Protein AF-R9J1G1-F1 (afdb_monomer)

Sequence (47 aa):
MGLKLTAVIDTEHFRIIFREQIYNITFIDNVKYQNKTLKLRAALEKR

Foldseek 3Di:
DDPPPPPPDDQPPDWDQDPNFIWGWPFWDPPDPPPPDTDTDTHTDDD

Secondary structure (DSSP, 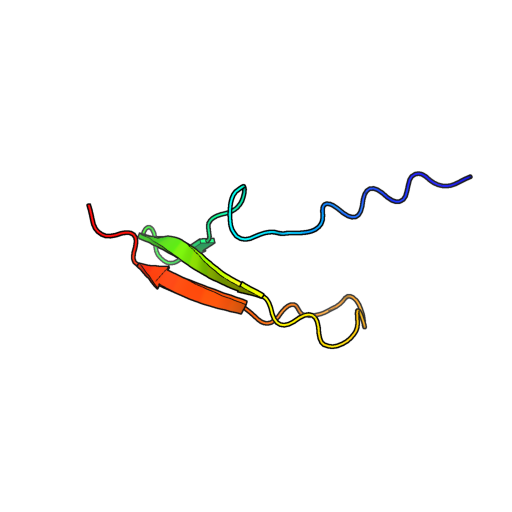8-state):
----------TTT-EEEETTEEEEEEEEE-----SS--EEEEEE---

Mean predicted aligned error: 8.24 Å

Nearest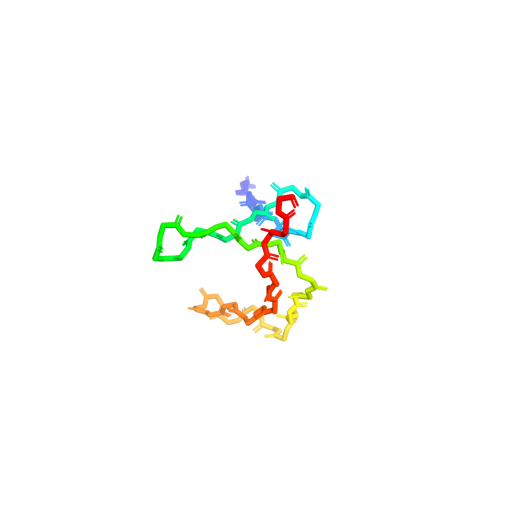 PDB structures (foldseek):
  6rk3-assembly1_A  TM=3.704E-01  e=5.979E+00  Staphylococcus aureus

Structure (mmCIF, N/CA/C/O backbone):
data_AF-R9J1G1-F1
#
_entry.id   AF-R9J1G1-F1
#
loop_
_atom_site.group_PDB
_atom_site.id
_atom_site.type_symbol
_atom_site.label_atom_id
_atom_site.label_alt_id
_atom_site.label_comp_id
_atom_site.label_asym_id
_atom_site.label_entity_id
_atom_site.label_seq_id
_atom_site.pdbx_PDB_ins_code
_atom_site.Cartn_x
_atom_site.Cartn_y
_atom_site.Cartn_z
_atom_site.occupancy
_atom_site.B_iso_or_equiv
_atom_site.auth_seq_id
_atom_site.auth_comp_id
_atom_site.auth_asym_id
_atom_site.auth_atom_id
_atom_site.pdbx_PDB_model_num
ATOM 1 N N . MET A 1 1 ? -0.039 -0.750 -35.047 1.00 39.59 1 MET A N 1
ATOM 2 C CA . MET A 1 1 ? 0.138 0.256 -33.978 1.00 39.59 1 MET A CA 1
ATOM 3 C C . MET A 1 1 ? -0.860 -0.085 -32.878 1.00 39.5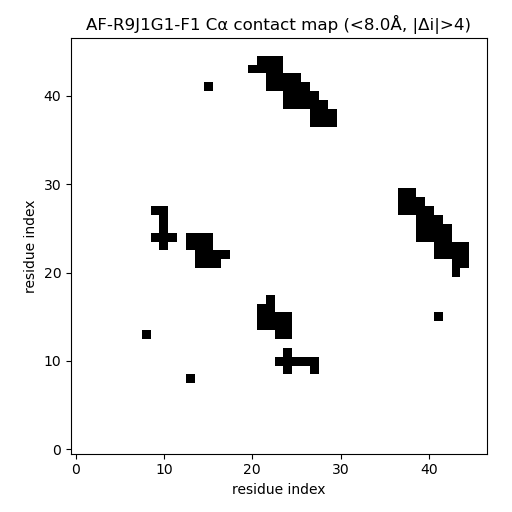9 1 MET A C 1
ATOM 5 O O . MET A 1 1 ? -2.021 0.279 -32.978 1.00 39.59 1 MET A O 1
ATOM 9 N N . GLY A 1 2 ? -0.468 -0.954 -31.941 1.00 40.28 2 GLY A N 1
ATOM 10 C CA . GLY A 1 2 ? -1.378 -1.462 -30.911 1.00 40.28 2 GLY A CA 1
ATOM 11 C C . GLY A 1 2 ? -1.649 -0.384 -29.868 1.00 40.28 2 GLY A C 1
ATOM 12 O O . GLY A 1 2 ? -0.704 0.172 -29.313 1.00 40.28 2 GLY A O 1
ATOM 13 N N . LEU A 1 3 ? -2.923 -0.080 -29.628 1.00 44.66 3 LEU A N 1
ATOM 1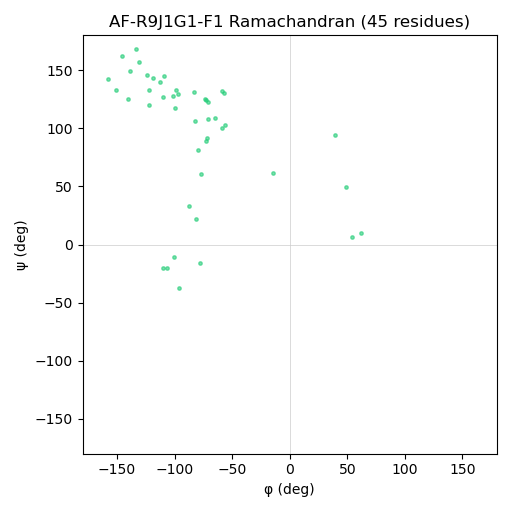4 C CA . LEU A 1 3 ? -3.370 0.811 -28.560 1.00 44.66 3 LEU A CA 1
ATOM 15 C C . LEU A 1 3 ? -2.896 0.254 -27.215 1.00 44.66 3 LEU A C 1
ATOM 17 O O . LEU A 1 3 ? -3.487 -0.672 -26.662 1.00 44.66 3 LEU A O 1
ATOM 21 N N . LYS A 1 4 ? -1.806 0.810 -26.685 1.00 48.59 4 LYS A N 1
ATOM 22 C CA . LYS A 1 4 ? -1.372 0.542 -25.318 1.00 48.59 4 LYS A CA 1
ATOM 23 C C . LYS A 1 4 ? -2.216 1.402 -24.383 1.00 48.59 4 LYS A C 1
ATOM 25 O O . LYS A 1 4 ? -1.795 2.468 -23.951 1.00 48.59 4 LYS A O 1
ATOM 30 N N . LEU A 1 5 ? -3.422 0.929 -24.085 1.00 43.69 5 LEU A N 1
ATOM 31 C CA . LEU A 1 5 ? -4.264 1.467 -23.017 1.00 43.69 5 LEU A CA 1
ATOM 32 C C . LEU A 1 5 ? -3.729 0.967 -21.667 1.00 43.69 5 LEU A C 1
ATOM 34 O O . LEU A 1 5 ? -4.403 0.238 -20.946 1.00 43.69 5 LEU A O 1
ATOM 38 N N . THR A 1 6 ? -2.482 1.297 -21.322 1.00 50.44 6 THR A N 1
ATOM 39 C CA . THR A 1 6 ? -2.074 1.220 -19.915 1.00 50.44 6 THR A CA 1
ATOM 40 C C . THR A 1 6 ? -2.781 2.368 -19.220 1.00 50.44 6 THR A C 1
ATOM 42 O O . THR A 1 6 ? -2.270 3.483 -19.215 1.00 50.44 6 THR A O 1
ATOM 45 N N . ALA A 1 7 ? -3.978 2.108 -18.691 1.00 56.78 7 ALA A N 1
ATOM 46 C CA . ALA A 1 7 ? -4.541 2.947 -17.648 1.00 56.78 7 ALA A CA 1
ATOM 47 C C . ALA A 1 7 ? -3.508 2.954 -16.515 1.00 56.78 7 ALA A C 1
ATOM 49 O O . ALA A 1 7 ? -3.293 1.944 -15.842 1.00 56.78 7 ALA A O 1
ATOM 50 N N . VAL A 1 8 ? -2.757 4.048 -16.419 1.00 70.56 8 VAL A N 1
ATOM 51 C CA . VAL A 1 8 ? -1.791 4.254 -15.349 1.00 70.56 8 VAL A CA 1
ATOM 52 C C . VAL A 1 8 ? -2.639 4.487 -14.111 1.00 70.56 8 VAL A C 1
ATOM 54 O O . VAL A 1 8 ? -3.322 5.498 -14.031 1.00 70.56 8 VAL A O 1
ATOM 57 N N . ILE A 1 9 ? -2.672 3.516 -13.199 1.00 77.81 9 ILE A N 1
ATOM 58 C CA . ILE A 1 9 ? -3.309 3.724 -11.899 1.00 77.81 9 ILE A CA 1
ATOM 59 C C . ILE A 1 9 ? -2.587 4.892 -11.229 1.00 77.81 9 ILE A C 1
ATOM 61 O O . ILE A 1 9 ? -1.355 4.915 -11.180 1.00 77.81 9 ILE A O 1
ATOM 65 N N . ASP A 1 10 ? -3.361 5.836 -10.715 1.00 79.62 10 ASP A N 1
ATOM 66 C CA . ASP A 1 10 ? -2.885 7.008 -9.996 1.00 79.62 10 ASP A CA 1
ATOM 67 C C . ASP A 1 10 ? -3.689 7.217 -8.704 1.00 79.62 10 ASP A C 1
ATOM 69 O O . ASP A 1 10 ? -4.699 6.556 -8.457 1.00 79.62 10 ASP A O 1
ATOM 73 N N . THR A 1 11 ? -3.200 8.103 -7.845 1.00 83.50 11 THR A N 1
ATOM 74 C CA . THR A 1 11 ? -3.768 8.346 -6.514 1.00 83.50 11 THR A CA 1
ATOM 75 C C . THR A 1 11 ? -5.030 9.207 -6.515 1.00 83.50 11 THR A C 1
ATOM 77 O O . THR A 1 11 ? -5.721 9.251 -5.501 1.00 83.50 11 THR A O 1
ATOM 80 N N . GLU A 1 12 ? -5.325 9.910 -7.6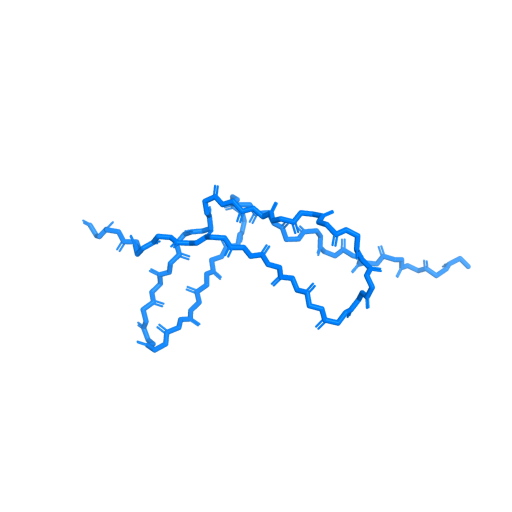08 1.00 84.50 12 GLU A N 1
ATOM 81 C CA . GLU A 1 12 ? -6.411 10.893 -7.694 1.00 84.50 12 GLU A CA 1
ATOM 82 C C . GLU A 1 12 ? -7.683 10.280 -8.289 1.00 84.50 12 GLU A C 1
ATOM 84 O O . GLU A 1 12 ? -8.788 10.568 -7.827 1.00 84.50 12 GLU A O 1
ATOM 89 N N . HIS A 1 13 ? -7.537 9.390 -9.272 1.00 86.38 13 HIS A N 1
ATOM 90 C CA . HIS A 1 13 ? -8.666 8.828 -10.016 1.00 86.38 13 HIS A CA 1
ATOM 91 C C . HIS A 1 13 ? -9.069 7.419 -9.561 1.00 86.38 13 HIS A C 1
ATOM 93 O O . HIS A 1 13 ? -10.130 6.932 -9.957 1.00 86.38 13 HIS A O 1
ATOM 99 N N . PHE A 1 14 ? -8.261 6.755 -8.725 1.00 88.69 14 PHE A N 1
ATOM 100 C CA . PHE A 1 14 ? -8.506 5.376 -8.296 1.00 88.69 14 PHE A CA 1
ATOM 101 C C . PHE A 1 14 ? -8.575 5.218 -6.775 1.00 88.69 14 PHE A C 1
ATOM 103 O O . PHE A 1 14 ? -7.845 5.847 -6.009 1.00 88.69 14 PHE A O 1
ATOM 110 N N . ARG A 1 15 ? -9.438 4.294 -6.338 1.00 90.94 15 ARG A N 1
ATOM 111 C CA . ARG A 1 15 ? -9.575 3.849 -4.944 1.00 90.94 15 ARG A CA 1
ATOM 112 C C . ARG A 1 15 ? -9.565 2.330 -4.873 1.00 90.94 15 ARG A C 1
ATOM 114 O O . ARG A 1 15 ? -9.894 1.649 -5.844 1.00 90.94 15 ARG A O 1
ATOM 121 N N . ILE A 1 16 ? -9.212 1.800 -3.708 1.00 91.25 16 ILE A N 1
ATOM 122 C CA . ILE A 1 16 ? -9.227 0.362 -3.446 1.00 91.25 16 ILE A CA 1
ATOM 123 C C . ILE A 1 16 ? -10.473 0.017 -2.641 1.00 91.25 16 ILE A C 1
ATOM 125 O O . ILE A 1 16 ? -10.711 0.596 -1.583 1.00 91.25 16 ILE A O 1
ATOM 129 N N . ILE A 1 17 ? -11.238 -0.960 -3.125 1.00 93.12 17 ILE A N 1
ATOM 130 C CA . ILE A 1 17 ? -12.312 -1.592 -2.360 1.00 93.12 17 ILE A CA 1
ATOM 131 C C . ILE A 1 17 ? -11.767 -2.906 -1.815 1.00 93.12 17 ILE A C 1
ATOM 133 O O . ILE A 1 17 ? -11.401 -3.802 -2.576 1.00 93.12 17 ILE A O 1
ATOM 137 N N . PHE A 1 18 ? -11.705 -3.026 -0.494 1.00 90.50 18 PHE A N 1
ATOM 138 C CA . PHE A 1 18 ? -11.262 -4.246 0.168 1.00 90.50 18 PHE A CA 1
ATOM 139 C C . PHE A 1 18 ? -12.117 -4.503 1.399 1.00 90.50 18 PHE A C 1
ATOM 141 O O . PHE A 1 18 ? -12.235 -3.634 2.259 1.00 90.50 18 PHE A O 1
ATOM 148 N N . ARG A 1 19 ? -12.714 -5.701 1.485 1.00 93.31 19 ARG A N 1
ATOM 149 C CA . ARG A 1 19 ? -13.623 -6.082 2.583 1.00 93.31 19 ARG A CA 1
ATOM 150 C C . ARG A 1 19 ? -14.695 -5.009 2.837 1.00 93.31 19 ARG A C 1
ATOM 152 O O . ARG A 1 19 ? -14.841 -4.541 3.962 1.00 93.31 19 ARG A O 1
ATOM 159 N N . GLU A 1 20 ? -15.357 -4.580 1.758 1.00 93.88 20 GLU A N 1
ATOM 160 C CA . GLU A 1 20 ? -16.449 -3.585 1.764 1.00 93.88 20 GLU A CA 1
ATOM 161 C C . GLU A 1 20 ? -16.055 -2.185 2.273 1.00 93.88 20 GLU A C 1
ATOM 163 O O . GLU A 1 20 ? -16.905 -1.319 2.464 1.00 93.88 20 GLU A O 1
ATOM 168 N N . GLN A 1 21 ? -14.758 -1.933 2.456 1.00 93.38 21 GLN A N 1
ATOM 169 C CA . GLN A 1 21 ? -14.219 -0.641 2.858 1.00 93.38 21 GLN A CA 1
ATOM 170 C C . GLN A 1 21 ? -13.480 0.016 1.697 1.00 93.38 21 GLN A C 1
ATOM 172 O O . GLN A 1 21 ? -12.833 -0.654 0.887 1.00 93.38 21 GLN A O 1
ATOM 177 N N . ILE A 1 22 ? -13.579 1.343 1.641 1.00 94.25 22 ILE A N 1
ATOM 178 C CA . ILE A 1 22 ? -12.936 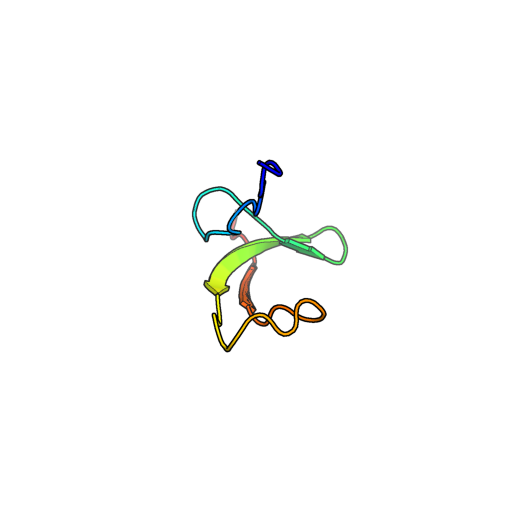2.177 0.629 1.00 94.25 22 ILE A CA 1
ATOM 179 C C . ILE A 1 22 ? -11.633 2.723 1.208 1.00 94.25 22 ILE A C 1
ATOM 181 O O . ILE A 1 22 ? -11.608 3.287 2.303 1.00 94.25 22 ILE A O 1
ATOM 185 N N . TYR A 1 23 ? -10.550 2.563 0.456 1.00 94.25 23 TYR A N 1
ATOM 186 C CA . TYR A 1 23 ? -9.236 3.086 0.794 1.00 94.25 23 TYR A CA 1
ATOM 187 C C . TYR A 1 23 ? -8.738 4.007 -0.321 1.00 94.25 23 TYR A C 1
ATOM 189 O O . TYR A 1 23 ? -8.758 3.640 -1.499 1.00 94.25 23 TYR A O 1
ATOM 197 N N . ASN A 1 24 ? -8.236 5.178 0.061 1.00 93.50 24 ASN A N 1
ATOM 198 C CA . ASN A 1 24 ? -7.579 6.114 -0.846 1.00 93.50 24 ASN A CA 1
ATOM 199 C C . ASN A 1 24 ? -6.121 5.704 -1.034 1.00 93.50 24 ASN A C 1
ATOM 201 O O . ASN A 1 24 ? -5.418 5.425 -0.057 1.00 93.50 24 ASN A O 1
ATOM 205 N N . ILE A 1 25 ? -5.670 5.642 -2.287 1.00 91.56 25 ILE A N 1
ATOM 206 C CA . ILE A 1 25 ? -4.288 5.289 -2.613 1.00 91.56 25 ILE A CA 1
ATOM 207 C C . ILE A 1 25 ? -3.399 6.473 -2.226 1.00 91.56 25 ILE A C 1
ATOM 209 O O . ILE A 1 25 ? -3.619 7.595 -2.665 1.00 91.56 25 ILE A O 1
ATOM 213 N N . THR A 1 26 ? -2.391 6.227 -1.397 1.00 91.44 26 THR A N 1
ATOM 214 C CA . THR A 1 26 ? -1.463 7.261 -0.912 1.00 91.44 26 THR A CA 1
ATOM 215 C C . THR A 1 26 ? -0.087 7.158 -1.552 1.00 91.44 26 THR A C 1
ATOM 217 O O . THR A 1 26 ? 0.676 8.120 -1.540 1.00 91.44 26 THR A O 1
ATOM 220 N N . PHE A 1 27 ? 0.254 5.990 -2.098 1.00 88.38 27 PHE A N 1
ATOM 221 C CA . PHE A 1 27 ? 1.518 5.770 -2.786 1.00 88.38 27 PHE A CA 1
ATOM 222 C C . PHE A 1 27 ? 1.409 4.592 -3.745 1.00 88.38 27 PHE A C 1
ATOM 224 O O . PHE A 1 27 ? 0.814 3.569 -3.403 1.00 88.38 27 PHE A O 1
ATOM 231 N N . ILE A 1 28 ? 2.051 4.701 -4.903 1.00 85.31 28 ILE A N 1
ATOM 232 C CA . ILE A 1 28 ? 2.149 3.622 -5.881 1.00 85.31 28 ILE A CA 1
ATOM 233 C C . ILE A 1 28 ? 3.627 3.343 -6.112 1.00 85.31 28 ILE A C 1
ATOM 235 O O . ILE A 1 28 ? 4.384 4.215 -6.534 1.00 85.31 28 ILE A O 1
ATOM 239 N N . ASP A 1 29 ? 4.035 2.114 -5.824 1.00 81.06 29 ASP A N 1
ATOM 240 C CA . ASP A 1 29 ? 5.396 1.662 -6.048 1.00 81.06 29 ASP A CA 1
ATOM 241 C C . ASP A 1 29 ? 5.539 1.260 -7.519 1.00 81.06 29 ASP A C 1
ATOM 243 O O . ASP A 1 29 ? 5.017 0.239 -7.968 1.00 81.06 29 ASP A O 1
ATOM 247 N N . ASN A 1 30 ? 6.234 2.092 -8.293 1.00 67.94 30 ASN A N 1
ATOM 248 C CA . ASN A 1 30 ? 6.434 1.891 -9.728 1.00 67.94 30 ASN A CA 1
ATOM 249 C C . ASN A 1 30 ? 7.674 1.021 -10.022 1.00 67.94 30 ASN A C 1
ATOM 251 O O . ASN A 1 30 ? 8.396 1.241 -11.001 1.00 67.94 30 ASN A O 1
ATOM 255 N N . VAL A 1 31 ? 7.983 0.055 -9.146 1.00 59.97 31 VAL A N 1
ATOM 256 C CA . VAL A 1 31 ? 9.132 -0.843 -9.311 1.00 59.97 31 VAL A CA 1
ATOM 257 C C . VAL A 1 31 ? 8.820 -1.834 -10.429 1.00 59.97 31 VAL A C 1
ATOM 259 O O . VAL A 1 31 ? 8.271 -2.909 -10.221 1.00 59.97 31 VAL A O 1
ATOM 262 N N . LYS A 1 32 ? 9.171 -1.401 -11.643 1.00 54.75 32 LYS A N 1
ATOM 263 C CA . LYS A 1 32 ? 9.310 -2.161 -12.891 1.00 54.75 32 LYS A CA 1
ATOM 264 C C . LYS A 1 32 ? 8.243 -3.236 -13.112 1.00 54.75 32 LYS A C 1
ATOM 266 O O . LYS A 1 32 ? 8.426 -4.392 -12.747 1.00 54.75 32 LYS A O 1
ATOM 271 N N . TYR A 1 33 ? 7.209 -2.822 -13.845 1.00 53.06 33 TYR A N 1
ATOM 272 C CA . TYR A 1 33 ? 6.370 -3.545 -14.814 1.00 53.06 33 TYR A CA 1
ATOM 273 C C . TYR A 1 33 ? 6.885 -4.913 -15.325 1.00 53.06 33 TYR A C 1
ATOM 275 O O . TYR A 1 33 ? 7.030 -5.130 -16.525 1.00 53.06 33 TYR A O 1
ATOM 283 N N . GLN A 1 34 ? 7.062 -5.901 -14.450 1.00 56.25 34 GLN A N 1
ATOM 284 C CA . GLN A 1 34 ? 7.013 -7.314 -14.838 1.00 56.25 34 GLN A CA 1
ATOM 285 C C . GLN A 1 34 ? 5.551 -7.807 -14.918 1.00 56.25 34 GLN A C 1
ATOM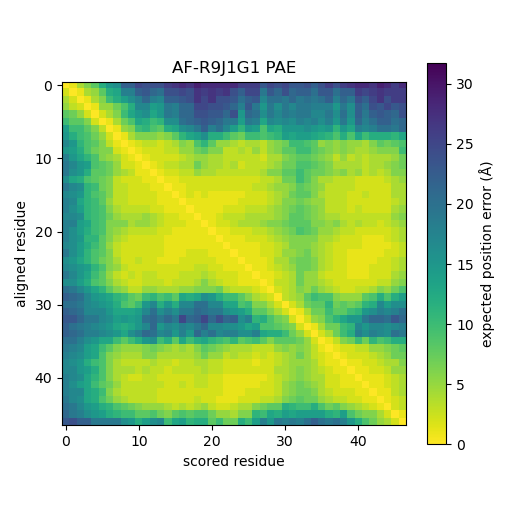 287 O O . GLN A 1 34 ? 5.283 -9.001 -14.848 1.00 56.25 34 GLN A O 1
ATOM 292 N N . ASN A 1 35 ? 4.603 -6.868 -15.080 1.00 60.59 35 ASN A N 1
ATOM 293 C CA . ASN A 1 35 ? 3.188 -7.012 -15.449 1.00 60.59 35 ASN A CA 1
ATOM 294 C C . ASN A 1 35 ? 2.316 -7.957 -14.610 1.00 60.59 35 ASN A C 1
ATOM 296 O O . ASN A 1 35 ? 1.160 -8.169 -14.960 1.00 60.59 35 ASN A O 1
ATOM 300 N N . LYS A 1 36 ? 2.825 -8.513 -13.508 1.00 70.62 36 LYS A N 1
ATOM 301 C CA . LYS A 1 36 ? 2.069 -9.464 -12.679 1.00 70.62 36 LYS A CA 1
ATOM 302 C C . LYS A 1 36 ? 1.653 -8.916 -11.319 1.00 70.62 36 LYS A C 1
ATOM 304 O O . LYS A 1 36 ? 0.739 -9.461 -10.710 1.00 70.62 36 LYS A O 1
ATOM 309 N N . THR A 1 37 ? 2.306 -7.870 -10.811 1.00 74.19 37 THR A N 1
ATOM 310 C CA . THR A 1 37 ? 2.035 -7.365 -9.457 1.00 74.19 37 THR A CA 1
ATOM 311 C C . THR A 1 37 ? 2.312 -5.871 -9.355 1.00 74.19 37 THR A C 1
ATOM 313 O O . THR A 1 37 ? 3.370 -5.412 -9.775 1.00 74.19 37 THR A O 1
ATOM 316 N N . LEU A 1 38 ? 1.366 -5.138 -8.764 1.00 79.19 38 LEU A N 1
ATOM 317 C CA . LEU A 1 38 ? 1.485 -3.729 -8.395 1.00 79.19 38 LEU A CA 1
ATOM 318 C C . LEU A 1 38 ? 1.538 -3.642 -6.869 1.00 79.19 38 LEU A C 1
ATOM 320 O O . LEU A 1 38 ? 0.668 -4.187 -6.189 1.00 79.19 38 LEU A O 1
ATOM 324 N N . LYS A 1 39 ? 2.551 -2.967 -6.3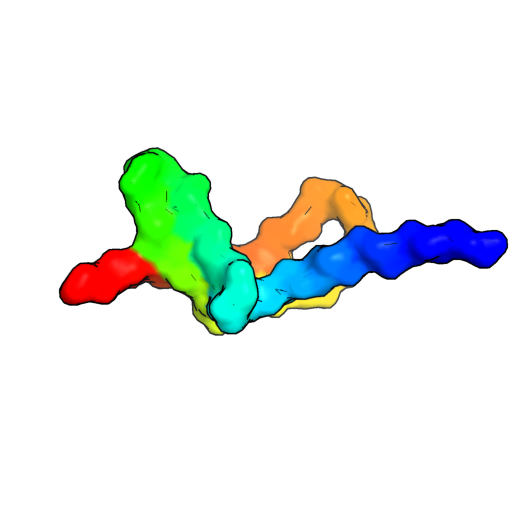29 1.0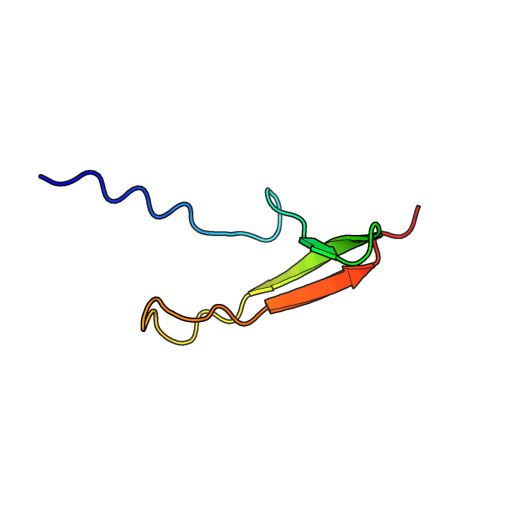0 85.69 39 LYS A N 1
ATOM 325 C CA . LYS A 1 39 ? 2.613 -2.645 -4.902 1.00 85.69 39 LYS A CA 1
ATOM 326 C C . LYS A 1 39 ? 2.133 -1.210 -4.712 1.00 85.69 39 LYS A C 1
ATOM 328 O O . LYS A 1 39 ? 2.549 -0.308 -5.428 1.00 85.69 39 LYS A O 1
ATOM 333 N N . LEU A 1 40 ? 1.250 -0.997 -3.747 1.00 88.88 40 LEU A N 1
ATOM 334 C CA . LEU A 1 40 ? 0.732 0.323 -3.403 1.00 88.88 40 LEU A CA 1
ATOM 335 C C . LEU A 1 40 ? 0.473 0.411 -1.902 1.00 88.88 40 LEU A C 1
ATOM 337 O O . LEU A 1 40 ? 0.379 -0.608 -1.213 1.00 88.88 40 LEU A O 1
ATOM 341 N N . ARG A 1 41 ? 0.360 1.636 -1.401 1.00 91.56 41 ARG A N 1
ATOM 342 C CA . ARG A 1 41 ? -0.122 1.933 -0.052 1.00 91.56 41 ARG A CA 1
ATOM 343 C C . ARG A 1 41 ? -1.457 2.646 -0.176 1.00 91.56 41 ARG A C 1
ATOM 345 O O . ARG A 1 41 ? -1.628 3.498 -1.046 1.00 91.56 41 ARG A O 1
ATOM 352 N N . ALA A 1 42 ? -2.383 2.297 0.703 1.00 93.38 42 ALA A N 1
ATOM 353 C CA . ALA A 1 42 ? -3.685 2.930 0.775 1.00 93.38 42 ALA A CA 1
ATOM 354 C C . ALA A 1 42 ? -4.082 3.139 2.239 1.00 93.38 42 ALA A C 1
ATOM 356 O O . ALA A 1 42 ? -3.676 2.373 3.116 1.00 93.38 42 ALA A O 1
ATOM 357 N N . ALA A 1 43 ? -4.854 4.187 2.496 1.00 94.12 43 ALA A N 1
ATOM 358 C CA . ALA A 1 43 ? -5.370 4.531 3.815 1.00 94.12 43 ALA A CA 1
ATOM 359 C C . ALA A 1 43 ? -6.898 4.505 3.788 1.00 94.12 43 ALA A C 1
ATOM 361 O O . ALA A 1 43 ? -7.496 4.877 2.780 1.00 94.12 43 ALA A O 1
ATOM 362 N N . LEU A 1 44 ? -7.520 4.050 4.881 1.00 94.19 44 LEU A N 1
ATOM 363 C CA . LEU A 1 44 ? -8.978 4.001 4.988 1.00 94.19 44 LEU A CA 1
ATOM 364 C C . LEU A 1 44 ? -9.538 5.405 4.760 1.00 94.19 44 LEU A C 1
ATOM 366 O O . LEU A 1 44 ? -9.066 6.367 5.374 1.00 94.19 44 LEU A O 1
ATOM 370 N N . GLU A 1 45 ? -10.528 5.511 3.879 1.00 88.50 45 GLU A N 1
ATOM 371 C CA . GLU A 1 45 ? -11.231 6.765 3.665 1.00 88.50 45 GLU A CA 1
ATOM 372 C C . GLU A 1 45 ? -11.972 7.130 4.956 1.00 88.50 45 GLU A C 1
ATOM 374 O O . GLU A 1 45 ? -12.919 6.458 5.370 1.00 88.50 45 GLU A O 1
ATOM 379 N N . LYS A 1 46 ? -11.486 8.167 5.646 1.00 79.44 46 LYS A N 1
ATOM 380 C CA . LYS A 1 46 ? -12.191 8.735 6.794 1.00 79.44 46 LYS A CA 1
ATOM 381 C C . LYS A 1 46 ? -13.423 9.456 6.250 1.00 79.44 46 LYS A C 1
ATOM 383 O O . LYS A 1 46 ? -13.272 10.312 5.383 1.00 79.44 46 LYS A O 1
ATOM 388 N N . ARG A 1 47 ? -14.608 9.060 6.725 1.00 63.59 47 ARG A N 1
ATOM 389 C CA . ARG A 1 47 ? -15.847 9.812 6.490 1.00 63.59 47 ARG A CA 1
ATOM 390 C C . ARG A 1 47 ? -15.776 11.184 7.145 1.00 63.59 47 ARG A C 1
ATOM 392 O O . ARG A 1 47 ? -15.138 11.273 8.220 1.00 63.59 47 ARG A O 1
#

Radius of gyration: 12.78 Å; Cα contacts (8 Å, |Δi|>4): 54; chains: 1; bounding box: 26×20×41 Å

pLDDT: mean 76.96, std 17.35, range [39.59, 94.25]

Solvent-accessible surface area (backbone atoms only — not comparable to full-atom values): 3311 Å² total; per-residue (Å²): 135,82,84,80,79,71,78,74,85,51,57,86,86,43,70,47,80,56,93,96,40,55,21,43,37,77,44,73,56,80,79,68,88,78,83,77,79,83,52,68,44,65,44,74,60,79,128